Protein AF-A0A8T9MXP0-F1 (afdb_monomer_lite)

InterPro domains:
  IPR012162 Polyribonucleotide nucleotidyltransferase [PTHR11252] (1-81)
  IPR027408 PNPase/RNase PH domain superfamily [G3DSA:3.30.230.70] (1-86)
  IPR036345 Exoribonuclease, PH domain 2 superfamily [SSF55666] (1-85)

Foldseek 3Di:
D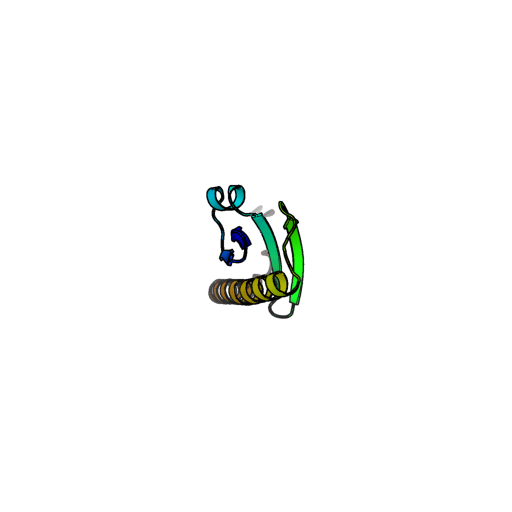FWDDDPPDIDADDPDDPVVNVRGQKDKDFDDDLVDTPDIDIDGNDPDCDPVNVVVNVVVVNVSNVVVVVVVCVVPVDDDDPDPDPPDDDDD

Radius of gyration: 19.42 Å; chains: 1; bounding box: 34×18×68 Å

Organism: NCBI:txid211502

Structure (mmCIF, N/CA/C/O backbone):
data_AF-A0A8T9MXP0-F1
#
_entry.id   AF-A0A8T9MXP0-F1
#
loop_
_atom_site.group_PDB
_atom_site.id
_atom_site.type_symbol
_atom_site.label_atom_id
_atom_site.label_alt_id
_atom_site.label_comp_id
_atom_site.label_asym_id
_atom_site.label_entity_id
_atom_site.label_seq_id
_atom_site.pdbx_PDB_ins_code
_atom_site.Cartn_x
_atom_site.Cartn_y
_atom_site.Cartn_z
_atom_site.occupancy
_atom_site.B_iso_or_equiv
_atom_site.auth_seq_id
_atom_site.auth_comp_id
_atom_site.auth_asym_id
_atom_site.auth_atom_id
_atom_site.pdbx_PDB_model_num
ATOM 1 N N . MET A 1 1 ? -4.254 -2.170 -0.875 1.00 84.31 1 MET A N 1
ATOM 2 C CA . MET A 1 1 ? -4.197 -2.646 0.520 1.00 84.31 1 MET A CA 1
ATOM 3 C C . MET A 1 1 ? -5.547 -2.348 1.125 1.00 84.31 1 MET A C 1
ATOM 5 O O . MET A 1 1 ? -6.073 -1.273 0.855 1.00 84.31 1 MET A O 1
ATOM 9 N N . GLY A 1 2 ? -6.105 -3.286 1.875 1.00 84.94 2 GLY A N 1
ATOM 10 C CA . GLY A 1 2 ? -7.399 -3.121 2.526 1.00 84.94 2 GLY A CA 1
ATOM 11 C C . GLY A 1 2 ? -7.261 -3.202 4.036 1.00 84.94 2 GLY A C 1
ATOM 12 O O . GLY A 1 2 ? -6.295 -3.770 4.552 1.00 84.94 2 GLY A O 1
ATOM 13 N N . LEU A 1 3 ? -8.229 -2.642 4.741 1.00 85.31 3 LEU A N 1
ATOM 14 C CA . LEU A 1 3 ? -8.380 -2.806 6.174 1.00 85.31 3 LEU A CA 1
ATOM 15 C C . LEU A 1 3 ? -9.820 -3.189 6.489 1.00 85.31 3 LEU A C 1
ATOM 17 O O . LEU A 1 3 ? -10.748 -2.573 5.970 1.00 85.31 3 LEU A O 1
ATOM 21 N N . ILE A 1 4 ? -9.978 -4.191 7.348 1.00 86.12 4 ILE A N 1
ATOM 22 C CA . ILE A 1 4 ? -11.263 -4.593 7.923 1.00 86.12 4 ILE A CA 1
ATOM 23 C C . ILE A 1 4 ? -11.196 -4.308 9.421 1.00 86.12 4 ILE A C 1
ATOM 25 O O . ILE A 1 4 ? -10.229 -4.711 10.075 1.00 86.12 4 ILE A O 1
ATOM 29 N N . LEU A 1 5 ? -12.193 -3.608 9.953 1.00 82.62 5 LEU A N 1
ATOM 30 C CA . LEU A 1 5 ? -12.334 -3.257 11.361 1.00 82.62 5 LEU A CA 1
ATOM 31 C C . LEU A 1 5 ? -13.675 -3.786 11.881 1.00 82.62 5 LEU A C 1
ATOM 33 O O . LEU A 1 5 ? -14.735 -3.239 11.596 1.00 82.62 5 LEU A O 1
ATOM 37 N N . GLU A 1 6 ? -13.624 -4.809 12.729 1.00 83.56 6 GLU A N 1
ATOM 38 C CA . GLU A 1 6 ? -14.805 -5.365 13.386 1.00 83.56 6 GLU A CA 1
ATOM 39 C C . GLU A 1 6 ? -14.727 -5.089 14.896 1.00 83.56 6 GLU A C 1
ATOM 41 O O . GLU A 1 6 ? -14.025 -5.761 15.664 1.00 83.56 6 GLU A O 1
ATOM 46 N N . GLY A 1 7 ? -15.412 -4.027 15.332 1.00 81.31 7 GLY A N 1
ATOM 47 C CA . GLY A 1 7 ? -15.373 -3.544 16.714 1.00 81.31 7 GLY A CA 1
ATOM 48 C C . GLY A 1 7 ? -13.974 -3.066 17.118 1.00 81.31 7 GLY A C 1
ATOM 49 O O . GLY A 1 7 ? -13.525 -2.013 16.678 1.00 81.31 7 GLY A O 1
ATOM 50 N N . ASN A 1 8 ? -13.284 -3.848 17.957 1.00 78.19 8 ASN A N 1
ATOM 51 C CA . ASN A 1 8 ? -11.922 -3.548 18.427 1.00 78.19 8 ASN A CA 1
ATOM 52 C C . ASN A 1 8 ? -10.828 -4.354 17.706 1.00 78.19 8 ASN A C 1
ATOM 54 O O . ASN A 1 8 ? -9.650 -4.219 18.041 1.00 78.19 8 ASN A O 1
ATOM 58 N N . LYS A 1 9 ? -11.190 -5.235 16.768 1.00 82.12 9 LYS A N 1
ATOM 59 C CA . LYS A 1 9 ? -10.227 -6.041 16.011 1.00 82.12 9 LYS A CA 1
ATOM 60 C C . LYS A 1 9 ? -10.075 -5.460 14.618 1.00 82.12 9 LYS A C 1
ATOM 62 O O . LYS A 1 9 ? -11.071 -5.167 13.970 1.00 82.12 9 LYS A O 1
ATOM 67 N N . PHE A 1 10 ? -8.836 -5.346 14.156 1.00 83.88 10 PHE A N 1
ATOM 68 C CA . PHE A 1 10 ? -8.541 -4.954 12.785 1.00 83.88 10 PHE A CA 1
ATOM 69 C C . PHE A 1 10 ? -7.649 -5.993 12.109 1.00 83.88 10 PHE A C 1
ATOM 71 O O . PHE A 1 10 ? -6.823 -6.638 12.761 1.00 83.88 10 PHE A O 1
ATOM 78 N N . ALA A 1 11 ? -7.808 -6.133 10.799 1.00 85.12 11 ALA A N 1
ATOM 79 C CA . ALA A 1 11 ? -6.944 -6.931 9.943 1.00 85.12 11 ALA A CA 1
ATOM 80 C C . ALA A 1 11 ? -6.529 -6.097 8.728 1.00 85.12 11 ALA A C 1
ATOM 82 O O . ALA A 1 11 ? -7.360 -5.427 8.115 1.00 85.12 11 ALA A O 1
ATOM 83 N N . VAL A 1 12 ? -5.239 -6.136 8.387 1.00 85.50 12 VAL A N 1
ATOM 84 C CA . VAL A 1 12 ? -4.681 -5.448 7.216 1.00 85.50 12 VAL A CA 1
ATOM 85 C C . VAL A 1 12 ? -4.441 -6.472 6.113 1.00 85.50 12 VAL A C 1
ATOM 87 O O . VAL A 1 12 ? -3.672 -7.420 6.285 1.00 85.50 12 VAL A O 1
ATOM 90 N N . LEU A 1 13 ? -5.085 -6.258 4.970 1.00 85.38 13 LEU A N 1
ATOM 91 C CA . LEU A 1 13 ? -5.007 -7.113 3.794 1.00 85.38 13 LEU A CA 1
ATOM 92 C C . LEU A 1 13 ? -4.037 -6.527 2.759 1.00 85.38 13 LEU A C 1
ATOM 94 O O . LEU A 1 13 ? -4.165 -5.383 2.301 1.00 85.38 13 LEU A O 1
ATOM 98 N N . THR A 1 14 ? -3.056 -7.337 2.378 1.00 82.81 14 THR A N 1
ATOM 99 C CA . THR A 1 14 ? -2.112 -7.088 1.280 1.00 82.81 14 THR A CA 1
ATOM 100 C C . THR A 1 14 ? -2.659 -7.639 -0.030 1.00 82.81 14 THR A C 1
ATOM 102 O O . THR A 1 14 ? -3.136 -8.762 -0.039 1.00 82.81 14 THR A O 1
ATOM 105 N N . ASP A 1 15 ? -2.522 -6.873 -1.118 1.00 79.44 15 ASP A N 1
ATOM 106 C CA . ASP A 1 15 ? -2.908 -7.285 -2.483 1.00 79.44 15 ASP A CA 1
ATOM 107 C C . ASP A 1 15 ? -4.363 -7.776 -2.614 1.00 79.44 15 ASP A C 1
ATOM 109 O O . ASP A 1 15 ? -4.635 -8.902 -3.014 1.00 79.44 15 ASP A O 1
ATOM 113 N N . ILE A 1 16 ? -5.300 -6.909 -2.221 1.00 78.38 16 ILE A N 1
ATOM 114 C CA . ILE A 1 16 ? -6.733 -7.219 -2.203 1.00 78.38 16 ILE A CA 1
ATOM 115 C C . ILE A 1 16 ? -7.296 -7.490 -3.602 1.00 78.38 16 ILE A C 1
ATOM 117 O O . ILE A 1 16 ? -7.012 -6.762 -4.560 1.00 78.38 16 ILE A O 1
ATOM 121 N N . LEU A 1 17 ? -8.151 -8.505 -3.695 1.00 76.06 17 LEU A N 1
ATOM 122 C CA . LEU A 1 17 ? -8.965 -8.783 -4.875 1.00 76.06 17 LEU A CA 1
ATOM 123 C C . LEU A 1 17 ? -10.151 -7.809 -4.956 1.00 76.06 17 LEU A C 1
ATOM 125 O O . LEU A 1 17 ? -10.566 -7.221 -3.960 1.00 76.06 17 LEU A O 1
ATOM 129 N N . GLY A 1 18 ? -10.729 -7.648 -6.151 1.00 76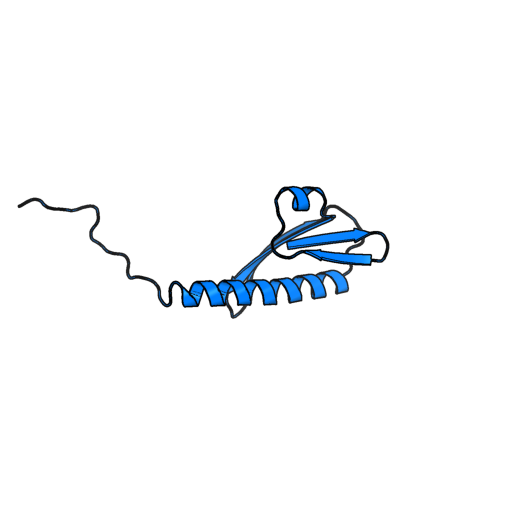.50 18 GLY A N 1
ATOM 130 C CA . GLY A 1 18 ? -11.847 -6.717 -6.366 1.00 76.50 18 GLY A CA 1
ATOM 131 C C . GLY A 1 18 ? -13.055 -6.986 -5.459 1.00 76.50 18 GLY A C 1
ATOM 132 O O . GLY A 1 1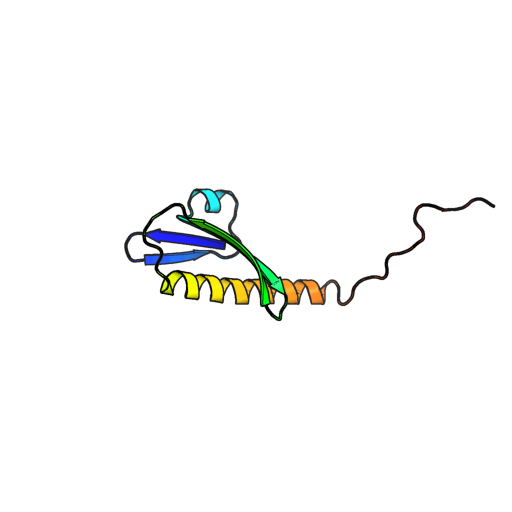8 ? -13.671 -6.049 -4.961 1.00 76.50 18 GLY A O 1
ATOM 133 N N . ASP A 1 19 ? -13.337 -8.257 -5.171 1.00 74.62 19 ASP A N 1
ATOM 134 C CA . ASP A 1 19 ? -14.430 -8.649 -4.274 1.00 74.62 19 ASP A CA 1
ATOM 135 C C . ASP A 1 19 ? -14.145 -8.279 -2.804 1.00 74.62 19 ASP A C 1
ATOM 137 O O . ASP A 1 19 ? -15.068 -8.013 -2.036 1.00 74.62 19 ASP A O 1
ATOM 141 N N . GLU A 1 20 ? -12.868 -8.204 -2.412 1.00 72.75 20 GLU A N 1
ATOM 142 C CA . GLU A 1 20 ? -12.435 -7.833 -1.059 1.00 72.75 20 GLU A CA 1
ATOM 143 C C . GLU A 1 20 ? -12.453 -6.309 -0.845 1.00 72.75 20 GLU A C 1
ATOM 145 O O . GLU A 1 20 ? -12.690 -5.846 0.269 1.00 72.75 20 GLU A O 1
ATOM 150 N N . ASP A 1 21 ? -12.276 -5.515 -1.906 1.00 74.44 21 ASP A N 1
ATOM 151 C CA . ASP A 1 21 ? -12.329 -4.044 -1.858 1.00 74.44 21 ASP A CA 1
ATOM 152 C C . ASP A 1 21 ? -13.729 -3.521 -1.493 1.00 74.44 21 ASP A C 1
ATOM 154 O O . ASP A 1 21 ? -13.877 -2.535 -0.767 1.00 74.44 21 ASP A O 1
ATOM 158 N N . HIS A 1 22 ? -14.778 -4.219 -1.938 1.00 72.69 22 HIS A N 1
ATOM 159 C CA . HIS A 1 22 ? -16.162 -3.890 -1.591 1.00 72.69 22 HIS A CA 1
ATOM 160 C C . HIS A 1 22 ? -16.498 -4.157 -0.120 1.00 72.69 22 HIS A C 1
ATOM 162 O O . HIS A 1 22 ? -17.378 -3.492 0.425 1.00 72.69 22 HIS A O 1
ATOM 168 N N . LEU A 1 23 ? -15.806 -5.111 0.506 1.00 72.62 23 LEU A N 1
ATOM 169 C CA . LEU A 1 23 ? -16.023 -5.511 1.897 1.00 72.62 23 LEU A CA 1
ATOM 170 C C . LEU A 1 23 ? -15.084 -4.793 2.877 1.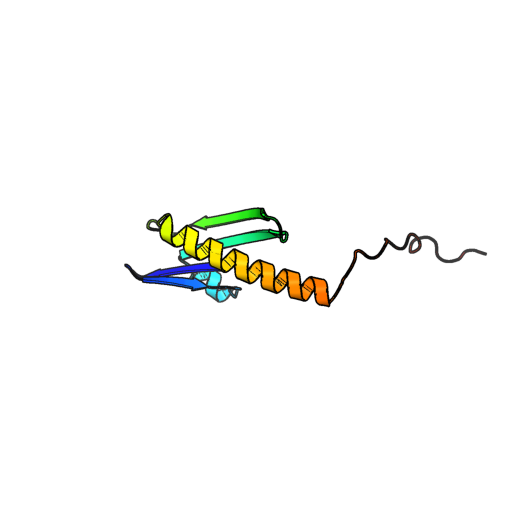00 72.62 23 LEU A C 1
ATOM 172 O O . LEU A 1 23 ? -15.328 -4.823 4.078 1.00 72.62 23 LEU A O 1
ATOM 176 N N . GLY A 1 24 ? -14.015 -4.167 2.379 1.00 76.62 24 GLY A N 1
ATOM 177 C CA . GLY A 1 24 ? -13.056 -3.425 3.190 1.00 76.62 24 GLY A CA 1
ATOM 178 C C . GLY A 1 24 ? -13.597 -2.079 3.676 1.00 76.62 24 GLY A C 1
ATOM 179 O O . GLY A 1 24 ? -14.170 -1.306 2.905 1.00 76.62 24 GLY A O 1
ATOM 180 N N . ASP A 1 25 ? -13.332 -1.777 4.945 1.00 83.38 25 ASP A N 1
ATOM 181 C CA . ASP A 1 25 ? -13.706 -0.537 5.634 1.00 83.38 25 ASP A CA 1
ATOM 182 C C . ASP A 1 25 ? -12.822 0.660 5.256 1.00 83.38 25 ASP A C 1
ATOM 184 O O . ASP A 1 25 ? -13.214 1.827 5.369 1.00 83.38 25 ASP A O 1
ATOM 188 N N . MET A 1 26 ? -11.603 0.374 4.808 1.00 83.62 26 MET A N 1
ATOM 189 C CA . MET A 1 26 ? -10.693 1.350 4.224 1.00 83.62 26 MET A CA 1
ATOM 190 C C . MET A 1 26 ? -9.868 0.681 3.138 1.00 83.62 26 MET A C 1
ATOM 192 O O . MET A 1 26 ? -9.264 -0.371 3.365 1.00 83.62 26 MET A O 1
ATOM 196 N N . ASP A 1 27 ? -9.782 1.340 1.990 1.00 86.75 27 ASP A N 1
ATOM 197 C CA . ASP A 1 27 ? -8.833 0.999 0.947 1.00 86.75 27 ASP A CA 1
ATOM 198 C C . ASP A 1 27 ? -7.745 2.064 0.861 1.00 86.75 27 ASP A C 1
ATOM 200 O O . ASP A 1 27 ? -7.967 3.274 0.930 1.00 86.75 27 ASP A O 1
ATOM 204 N N . PHE A 1 28 ? -6.505 1.603 0.753 1.00 86.88 28 PHE A N 1
ATOM 205 C CA . PHE A 1 28 ? -5.383 2.493 0.534 1.00 86.88 28 PHE A CA 1
ATOM 206 C C . PHE A 1 28 ? -4.393 1.898 -0.455 1.00 86.88 28 PHE A C 1
ATOM 208 O O . PHE A 1 28 ? -4.135 0.687 -0.529 1.00 86.88 28 PHE A O 1
ATOM 215 N N . LYS A 1 29 ? -3.836 2.790 -1.264 1.00 90.31 29 LYS A N 1
ATOM 216 C CA . LYS A 1 29 ? -2.898 2.480 -2.334 1.00 90.31 29 LYS A CA 1
ATOM 217 C C . LYS A 1 29 ? -1.636 3.289 -2.080 1.00 90.31 29 LYS A C 1
ATOM 219 O O . LYS A 1 29 ? -1.681 4.511 -1.960 1.00 90.31 29 LYS A O 1
ATOM 224 N N . VAL A 1 30 ? -0.510 2.591 -1.972 1.00 91.19 30 VAL A N 1
ATOM 225 C CA . VAL A 1 30 ? 0.805 3.190 -1.728 1.00 91.19 30 VAL A CA 1
ATOM 226 C C . VAL A 1 30 ? 1.702 2.862 -2.909 1.00 91.19 30 VAL A C 1
ATOM 228 O O . VAL A 1 30 ? 1.892 1.693 -3.236 1.00 91.19 30 VAL A O 1
ATOM 231 N N . ALA A 1 31 ? 2.286 3.884 -3.524 1.00 93.19 31 ALA A N 1
ATOM 232 C CA . ALA A 1 31 ? 3.301 3.731 -4.556 1.00 93.19 31 ALA A CA 1
ATOM 233 C C . ALA A 1 31 ? 4.582 4.460 -4.147 1.00 93.19 31 ALA A C 1
ATOM 235 O O . ALA A 1 31 ? 4.557 5.473 -3.446 1.00 93.19 31 ALA A O 1
ATOM 236 N N . GLY A 1 32 ? 5.729 3.941 -4.573 1.00 93.56 32 GLY A N 1
ATOM 237 C CA . GLY A 1 32 ? 6.999 4.628 -4.384 1.00 93.56 32 GLY A CA 1
ATOM 238 C C . GLY A 1 32 ? 8.214 3.787 -4.710 1.00 93.56 32 GLY A C 1
ATOM 239 O O . GLY A 1 32 ? 8.104 2.689 -5.250 1.00 93.56 32 GLY A O 1
ATOM 240 N N . THR A 1 33 ? 9.370 4.342 -4.376 1.00 91.19 33 THR A N 1
ATOM 241 C CA . THR A 1 33 ? 10.686 3.750 -4.605 1.00 91.19 33 THR A CA 1
ATOM 242 C C . THR A 1 33 ? 11.175 3.026 -3.349 1.00 91.19 33 THR A C 1
ATOM 244 O O . THR A 1 33 ? 10.495 2.985 -2.320 1.00 91.19 33 THR A O 1
ATOM 247 N N . THR A 1 34 ? 12.381 2.464 -3.413 1.00 88.94 34 THR A N 1
ATOM 248 C CA . THR A 1 34 ? 13.078 1.923 -2.238 1.00 88.94 34 THR A CA 1
ATOM 249 C C . THR A 1 34 ? 13.353 2.987 -1.175 1.00 88.94 34 THR A C 1
ATOM 251 O O . THR A 1 34 ? 13.421 2.660 0.004 1.00 88.94 34 THR A O 1
ATOM 254 N N . GLU A 1 35 ? 13.472 4.253 -1.577 1.00 89.81 35 GLU A N 1
ATOM 255 C CA . GLU A 1 35 ? 13.822 5.370 -0.694 1.00 89.81 35 GLU A CA 1
ATOM 256 C C . GLU A 1 35 ? 12.603 5.991 -0.005 1.00 89.81 35 GLU A C 1
ATOM 258 O O . GLU A 1 35 ? 12.713 6.505 1.104 1.00 89.81 35 GLU A O 1
ATOM 263 N N . GLY A 1 36 ? 11.423 5.946 -0.630 1.00 90.25 36 GLY A N 1
ATOM 264 C CA . GLY A 1 36 ? 10.276 6.678 -0.101 1.00 90.25 36 GLY A CA 1
ATOM 265 C C . GLY A 1 36 ? 8.979 6.463 -0.863 1.00 90.25 36 GLY A C 1
ATOM 266 O O . GLY A 1 36 ? 8.929 5.784 -1.887 1.00 90.25 36 GLY A O 1
ATOM 267 N N . VAL A 1 37 ? 7.885 6.983 -0.313 1.00 92.75 37 VAL A N 1
ATOM 268 C CA . VAL A 1 37 ? 6.550 6.971 -0.933 1.00 92.75 37 VAL A CA 1
ATOM 269 C C . VAL A 1 37 ? 6.454 8.138 -1.911 1.00 92.75 37 VAL A C 1
ATOM 271 O O . VAL A 1 37 ? 6.755 9.269 -1.546 1.00 92.75 37 VAL A O 1
ATOM 274 N N . THR A 1 38 ? 6.043 7.868 -3.148 1.00 93.38 38 THR A N 1
ATOM 275 C CA . THR A 1 38 ? 5.839 8.896 -4.182 1.00 93.38 38 THR A CA 1
ATOM 276 C C . THR A 1 38 ? 4.369 9.250 -4.351 1.00 93.38 38 THR A C 1
ATOM 278 O O . THR A 1 38 ? 4.055 10.374 -4.726 1.00 93.38 38 THR A O 1
ATOM 281 N N . ALA A 1 39 ? 3.465 8.303 -4.089 1.00 92.19 39 ALA A N 1
ATOM 282 C CA . ALA A 1 39 ? 2.031 8.542 -4.113 1.00 92.19 39 ALA A CA 1
ATOM 283 C C . ALA A 1 39 ? 1.332 7.722 -3.029 1.00 92.19 39 ALA A C 1
ATOM 285 O O . ALA A 1 39 ? 1.679 6.567 -2.773 1.00 92.19 39 ALA A O 1
ATOM 286 N N . LEU A 1 40 ? 0.330 8.338 -2.415 1.00 90.31 40 LEU A N 1
ATOM 287 C CA . LEU A 1 40 ? -0.534 7.730 -1.419 1.00 90.31 40 LEU A CA 1
ATOM 288 C C . LEU A 1 40 ? -1.970 8.130 -1.746 1.00 90.31 40 LEU A C 1
ATOM 290 O O . LEU A 1 40 ? -2.270 9.316 -1.862 1.00 90.31 40 LEU A O 1
ATOM 294 N N . GLN A 1 41 ? -2.842 7.141 -1.881 1.00 90.00 41 GLN A N 1
ATOM 295 C CA . GLN A 1 41 ? -4.283 7.329 -1.976 1.00 90.00 41 GLN A CA 1
ATOM 296 C C . GLN A 1 41 ? -4.929 6.569 -0.822 1.00 90.00 41 GLN A C 1
ATOM 298 O O . GLN A 1 41 ? -4.560 5.426 -0.559 1.00 90.00 41 GLN A O 1
ATOM 303 N N . MET A 1 42 ? -5.872 7.208 -0.138 1.00 88.19 42 MET A N 1
ATOM 304 C CA . MET A 1 42 ? -6.655 6.597 0.931 1.00 88.19 42 MET A CA 1
ATOM 305 C C . MET A 1 42 ? -8.121 6.937 0.707 1.00 88.19 42 MET A C 1
ATOM 307 O O . MET A 1 42 ? -8.443 8.108 0.497 1.00 88.19 42 MET A O 1
ATOM 311 N N . ASP A 1 43 ? -8.974 5.929 0.781 1.00 86.44 43 ASP A N 1
ATOM 312 C CA . ASP A 1 43 ? -10.420 6.066 0.804 1.00 86.44 43 ASP A CA 1
ATOM 313 C C . ASP A 1 43 ? -10.939 5.358 2.066 1.00 86.44 43 ASP A C 1
ATOM 315 O O . ASP A 1 43 ? -10.653 4.189 2.336 1.00 86.44 43 ASP A O 1
ATOM 319 N N . ILE A 1 44 ? -11.581 6.140 2.931 1.00 83.56 44 ILE A N 1
ATOM 320 C CA . ILE A 1 44 ? -11.992 5.733 4.276 1.00 83.56 44 ILE A CA 1
ATOM 321 C C . ILE A 1 44 ? -13.513 5.701 4.284 1.00 83.56 44 ILE A C 1
ATOM 323 O O . ILE A 1 44 ? -14.153 6.746 4.153 1.00 83.56 44 ILE A O 1
ATOM 327 N N . LYS A 1 45 ? -14.089 4.515 4.489 1.00 81.12 45 LYS A N 1
ATOM 328 C CA . LYS A 1 45 ? -15.542 4.311 4.433 1.00 81.12 45 LYS A CA 1
ATOM 329 C C . LYS A 1 45 ? -16.204 4.387 5.813 1.00 81.12 45 LYS A C 1
ATOM 331 O O . LYS A 1 45 ? -17.405 4.633 5.890 1.00 81.12 45 LYS A O 1
ATOM 336 N N . ILE A 1 46 ? -15.435 4.243 6.901 1.00 79.00 46 ILE A N 1
ATOM 337 C CA . ILE A 1 46 ? -15.937 4.257 8.289 1.00 79.00 46 ILE A CA 1
ATOM 338 C C . ILE A 1 46 ? -15.185 5.234 9.205 1.00 79.00 46 ILE A C 1
ATOM 340 O O . ILE A 1 46 ? -14.031 5.592 8.976 1.00 79.00 46 ILE A O 1
ATOM 344 N N . GLN A 1 47 ? -15.821 5.622 10.310 1.00 75.19 47 GLN A N 1
ATOM 345 C CA . GLN A 1 47 ? -15.166 6.339 11.409 1.00 75.19 47 GLN A CA 1
ATOM 346 C C . GLN A 1 47 ? -14.617 5.331 12.430 1.00 75.19 47 GLN A C 1
ATOM 348 O O . GLN A 1 47 ? -15.302 4.372 12.765 1.00 75.19 47 GLN A O 1
ATOM 353 N N . GLY A 1 48 ? -13.400 5.547 12.942 1.00 77.19 48 GLY A N 1
ATOM 354 C CA . GLY A 1 48 ? -12.785 4.659 13.947 1.00 77.19 48 GLY A CA 1
ATOM 355 C C . GLY A 1 48 ? -11.355 4.211 13.643 1.00 77.19 48 GLY A C 1
ATOM 356 O O . GLY A 1 48 ? -10.746 3.520 14.455 1.00 77.19 48 GLY A O 1
ATOM 357 N N . ILE A 1 49 ? -10.783 4.627 12.511 1.00 80.00 49 ILE A N 1
ATOM 358 C CA . ILE A 1 49 ? -9.389 4.320 12.176 1.00 80.00 49 ILE A CA 1
ATOM 359 C C . ILE A 1 49 ? -8.461 5.221 12.991 1.00 80.00 49 ILE A C 1
ATOM 361 O O . ILE A 1 49 ? -8.389 6.432 12.770 1.00 80.00 49 ILE A O 1
ATOM 365 N N . THR A 1 50 ? -7.756 4.629 13.957 1.00 85.50 50 THR A N 1
ATOM 366 C CA . THR A 1 50 ? -6.786 5.354 14.781 1.00 85.50 50 THR A CA 1
ATOM 367 C C . THR A 1 50 ? -5.455 5.521 14.055 1.00 85.50 50 THR A C 1
ATOM 369 O O . THR A 1 50 ? -5.124 4.819 13.094 1.00 85.50 50 THR A O 1
ATOM 372 N N . LYS A 1 51 ? -4.641 6.460 14.545 1.00 85.88 51 LYS A N 1
ATOM 373 C CA . LYS A 1 51 ? -3.302 6.696 14.003 1.00 85.88 51 LYS A CA 1
ATOM 374 C C . LYS A 1 51 ? -2.387 5.478 14.167 1.00 85.88 51 LYS A C 1
ATOM 376 O O . LYS A 1 51 ? -1.557 5.252 13.289 1.00 85.88 51 LYS A O 1
ATOM 381 N N . GLU A 1 52 ? -2.539 4.692 15.238 1.00 87.19 52 GLU A N 1
ATOM 382 C CA . GLU A 1 52 ? -1.738 3.473 15.421 1.00 87.19 52 GLU A CA 1
ATOM 383 C C . GLU A 1 52 ? -2.047 2.436 14.339 1.00 87.19 52 GLU A C 1
ATOM 385 O O . GLU A 1 52 ? -1.130 1.860 13.755 1.00 87.19 52 GLU A O 1
ATOM 390 N N . ILE A 1 53 ? -3.330 2.251 14.015 1.00 85.44 53 ILE A N 1
ATOM 391 C CA . ILE A 1 53 ? -3.763 1.314 12.974 1.00 85.44 53 ILE A CA 1
ATOM 392 C C . ILE A 1 53 ? -3.168 1.713 11.618 1.00 85.44 53 ILE A C 1
ATOM 394 O O . ILE A 1 53 ? -2.610 0.871 10.913 1.00 85.44 53 ILE A O 1
ATOM 398 N N . MET A 1 54 ? -3.202 3.006 11.276 1.00 86.12 54 MET A N 1
ATOM 399 C CA . MET A 1 54 ? -2.586 3.490 10.036 1.00 86.12 54 MET A CA 1
ATOM 400 C C . MET A 1 54 ? -1.072 3.262 10.000 1.00 86.12 54 MET A C 1
ATOM 402 O O . MET A 1 54 ? -0.536 2.934 8.945 1.00 86.12 54 MET A O 1
ATOM 406 N N . GLN A 1 55 ? -0.367 3.431 11.123 1.00 89.38 55 GLN A N 1
ATOM 407 C CA . GLN A 1 55 ? 1.078 3.183 11.173 1.00 89.38 55 GLN A CA 1
ATOM 408 C C . GLN A 1 55 ? 1.407 1.720 10.877 1.00 89.38 55 GLN A C 1
ATOM 410 O O . GLN A 1 55 ? 2.318 1.451 10.095 1.00 89.38 55 GLN A O 1
ATOM 415 N N . ILE A 1 56 ? 0.636 0.790 11.443 1.00 89.12 56 ILE A N 1
ATOM 416 C CA . ILE A 1 56 ? 0.790 -0.647 11.187 1.00 89.12 56 ILE A CA 1
ATOM 417 C C . ILE A 1 56 ? 0.498 -0.955 9.714 1.00 89.12 56 ILE A C 1
ATOM 419 O O . ILE A 1 56 ? 1.294 -1.614 9.044 1.00 89.12 56 ILE A O 1
ATOM 423 N N . ALA A 1 57 ? -0.599 -0.414 9.180 1.00 88.69 57 ALA A N 1
ATOM 424 C CA . ALA A 1 57 ? -0.997 -0.626 7.794 1.00 88.69 57 ALA A CA 1
ATOM 425 C C . ALA A 1 57 ? 0.046 -0.089 6.790 1.00 88.69 57 ALA A C 1
ATOM 427 O O . ALA A 1 57 ? 0.369 -0.755 5.803 1.00 88.69 57 ALA A O 1
ATOM 428 N N . LEU A 1 58 ? 0.623 1.087 7.057 1.00 89.75 58 LEU A N 1
ATOM 429 C CA . LEU A 1 58 ? 1.677 1.681 6.230 1.00 89.75 58 LEU A CA 1
ATOM 430 C C . LEU A 1 58 ? 3.005 0.920 6.325 1.00 89.75 58 LEU A C 1
ATOM 432 O O . LEU A 1 58 ? 3.687 0.788 5.308 1.00 89.75 58 LEU A O 1
ATOM 436 N N . ALA A 1 59 ? 3.362 0.396 7.502 1.00 91.19 59 ALA A N 1
ATOM 437 C CA . ALA A 1 59 ? 4.547 -0.445 7.667 1.00 91.19 59 ALA A CA 1
ATOM 438 C C . ALA A 1 59 ? 4.426 -1.736 6.838 1.00 91.19 59 ALA A C 1
ATOM 440 O O . ALA A 1 59 ? 5.318 -2.056 6.053 1.00 91.19 59 ALA A O 1
ATOM 441 N N . GLN A 1 60 ? 3.275 -2.412 6.904 1.00 90.25 60 GLN A N 1
ATOM 442 C CA . GLN A 1 60 ? 3.014 -3.599 6.086 1.00 90.25 60 GLN A CA 1
ATOM 443 C C . GLN A 1 60 ? 3.010 -3.273 4.583 1.00 90.25 60 GLN A C 1
ATOM 445 O O . GLN A 1 60 ? 3.546 -4.028 3.770 1.00 90.25 60 GLN A O 1
ATOM 450 N N . ALA A 1 61 ? 2.459 -2.120 4.189 1.00 90.88 61 ALA A N 1
ATOM 451 C CA . ALA A 1 61 ? 2.506 -1.675 2.799 1.00 90.88 61 ALA A CA 1
ATOM 452 C C . ALA A 1 61 ? 3.936 -1.376 2.318 1.00 90.88 61 ALA A C 1
ATOM 454 O O . ALA A 1 61 ? 4.258 -1.633 1.156 1.00 90.88 61 ALA A O 1
ATOM 455 N N . GLN A 1 62 ? 4.809 -0.865 3.191 1.00 91.44 62 GLN A N 1
ATOM 456 C CA . GLN A 1 62 ? 6.223 -0.661 2.877 1.00 91.44 62 GLN A CA 1
ATOM 457 C C . GLN A 1 62 ? 6.922 -1.994 2.586 1.00 91.44 62 GLN A C 1
ATOM 459 O O . GLN A 1 62 ? 7.620 -2.094 1.574 1.00 91.44 62 GLN A O 1
ATOM 464 N N . GLU A 1 63 ? 6.716 -3.009 3.427 1.00 91.56 63 GLU A N 1
ATOM 465 C CA . GLU A 1 63 ? 7.290 -4.347 3.234 1.00 91.56 63 GLU A CA 1
ATOM 466 C C . GLU A 1 63 ? 6.810 -4.985 1.926 1.00 91.56 63 GLU A C 1
ATOM 468 O O . GLU A 1 63 ? 7.629 -5.425 1.113 1.00 91.56 63 GLU A O 1
ATOM 473 N N . ALA A 1 64 ? 5.498 -4.953 1.670 1.00 90.94 64 ALA A N 1
ATOM 474 C CA . ALA A 1 64 ? 4.909 -5.472 0.437 1.00 90.94 64 ALA A CA 1
ATOM 475 C C . ALA A 1 64 ? 5.471 -4.764 -0.806 1.00 90.94 64 ALA A C 1
ATOM 477 O O . ALA A 1 64 ? 5.849 -5.402 -1.792 1.00 90.94 64 ALA A O 1
ATOM 478 N N . ARG A 1 65 ? 5.610 -3.436 -0.748 1.00 92.56 65 ARG A N 1
ATOM 479 C CA . ARG A 1 65 ? 6.192 -2.648 -1.838 1.00 92.56 65 ARG A CA 1
ATOM 480 C C . ARG A 1 65 ? 7.647 -3.024 -2.106 1.00 92.56 65 ARG A C 1
ATOM 482 O O . ARG A 1 65 ? 8.024 -3.186 -3.264 1.00 92.56 65 ARG A O 1
ATOM 489 N N . LEU A 1 66 ? 8.471 -3.155 -1.065 1.00 92.44 66 LEU A N 1
ATOM 490 C CA . LEU A 1 66 ? 9.874 -3.552 -1.219 1.00 92.44 66 LEU A CA 1
ATOM 491 C C . LEU A 1 66 ? 9.996 -4.968 -1.792 1.00 92.44 66 LEU A C 1
ATOM 493 O O . LEU A 1 66 ? 10.865 -5.213 -2.630 1.00 92.44 66 LEU A O 1
ATOM 497 N N . HIS A 1 67 ? 9.101 -5.875 -1.396 1.00 92.19 67 HIS A N 1
ATOM 498 C CA . HIS A 1 67 ? 9.025 -7.214 -1.969 1.00 92.19 67 HIS A CA 1
ATOM 499 C C . HIS A 1 67 ? 8.764 -7.167 -3.482 1.00 92.19 67 HIS A C 1
ATOM 501 O O . HIS A 1 67 ? 9.519 -7.762 -4.253 1.00 92.19 67 HIS A O 1
ATOM 507 N N . ILE A 1 68 ? 7.755 -6.406 -3.918 1.00 90.62 68 ILE A N 1
ATOM 508 C CA . ILE A 1 68 ? 7.415 -6.255 -5.341 1.00 90.62 68 ILE A CA 1
ATOM 509 C C . ILE A 1 68 ? 8.567 -5.602 -6.114 1.00 90.62 68 ILE A C 1
ATOM 511 O O . ILE A 1 68 ? 8.975 -6.119 -7.153 1.00 90.62 68 ILE A O 1
ATOM 515 N N . LEU A 1 69 ? 9.152 -4.516 -5.594 1.00 90.38 69 LEU A N 1
ATOM 516 C CA . LEU A 1 69 ? 10.286 -3.842 -6.236 1.00 90.38 69 LEU A CA 1
ATOM 517 C C . LEU A 1 69 ? 11.484 -4.780 -6.421 1.00 90.38 69 LEU A C 1
ATOM 519 O O . LEU A 1 69 ? 12.123 -4.751 -7.471 1.00 90.38 69 LEU A O 1
ATOM 523 N N . LYS A 1 70 ? 11.762 -5.647 -5.442 1.00 91.06 70 LYS A N 1
ATOM 524 C CA . LYS A 1 70 ? 12.824 -6.653 -5.551 1.00 91.06 70 LYS A CA 1
ATOM 525 C C . LYS A 1 70 ? 12.543 -7.649 -6.679 1.00 91.06 70 LYS A C 1
ATOM 527 O O . LYS A 1 70 ? 13.443 -7.953 -7.457 1.00 91.06 70 LYS A O 1
ATOM 532 N N . GLN A 1 71 ? 11.303 -8.127 -6.807 1.00 91.25 71 GLN A N 1
ATOM 533 C CA . GLN A 1 71 ? 10.925 -9.018 -7.911 1.00 91.25 71 GLN A CA 1
ATOM 534 C C . GLN A 1 71 ? 11.014 -8.317 -9.273 1.00 91.25 71 GLN A C 1
ATOM 536 O O . GLN A 1 71 ? 11.498 -8.903 -10.241 1.00 91.25 71 GLN A O 1
ATOM 541 N N . MET A 1 72 ? 10.623 -7.043 -9.348 1.00 88.69 72 MET A N 1
ATOM 542 C CA . MET A 1 72 ? 10.754 -6.238 -10.566 1.00 88.69 72 MET A CA 1
ATOM 543 C C . MET A 1 72 ? 12.220 -6.052 -10.977 1.00 88.69 72 MET A C 1
ATOM 545 O O . MET A 1 72 ? 12.543 -6.227 -12.150 1.00 88.69 72 MET A O 1
ATOM 549 N N . GLN A 1 73 ? 13.108 -5.756 -10.022 1.00 87.75 73 GLN A N 1
ATOM 550 C CA . GLN A 1 73 ? 14.550 -5.630 -10.270 1.00 87.75 73 GLN A CA 1
ATOM 551 C C . GLN A 1 73 ? 15.169 -6.944 -10.758 1.00 87.75 73 GLN A C 1
ATOM 553 O O . GLN A 1 73 ? 16.004 -6.926 -11.660 1.00 87.75 73 GLN A O 1
ATOM 558 N N . ASN A 1 74 ? 14.726 -8.086 -10.220 1.00 87.81 74 ASN A N 1
ATOM 559 C CA . ASN A 1 74 ? 15.171 -9.400 -10.692 1.00 87.81 74 ASN A CA 1
ATOM 560 C C . ASN A 1 74 ? 14.771 -9.659 -12.155 1.00 87.81 74 ASN A C 1
ATOM 562 O O . ASN A 1 74 ? 15.507 -10.319 -12.885 1.00 87.81 74 ASN A O 1
ATOM 566 N N . ALA A 1 75 ? 13.612 -9.155 -12.589 1.00 87.69 75 ALA A N 1
ATOM 567 C CA . ALA A 1 75 ? 13.126 -9.336 -13.955 1.00 87.69 75 ALA A CA 1
ATOM 568 C C . ALA A 1 75 ? 13.766 -8.354 -14.954 1.00 87.69 75 ALA A C 1
ATOM 570 O O . ALA A 1 75 ? 14.069 -8.725 -16.091 1.00 87.69 75 ALA A O 1
ATOM 571 N N . VAL A 1 76 ? 13.957 -7.094 -14.553 1.00 80.50 76 VAL A N 1
ATOM 572 C CA . VAL A 1 76 ? 14.527 -6.029 -15.388 1.00 80.50 76 VAL A CA 1
ATOM 573 C C . VAL A 1 76 ? 15.482 -5.198 -14.537 1.00 80.50 76 VAL A C 1
ATOM 575 O O . VAL A 1 76 ? 15.067 -4.288 -13.825 1.00 80.50 76 VAL A O 1
ATOM 578 N N . ALA A 1 77 ? 16.775 -5.514 -14.635 1.00 69.94 77 ALA A N 1
ATOM 579 C CA . ALA A 1 77 ? 17.809 -4.879 -13.820 1.00 69.94 77 ALA A CA 1
ATOM 580 C C . ALA A 1 77 ? 18.001 -3.388 -14.140 1.00 69.94 77 ALA A C 1
ATOM 582 O O . ALA A 1 77 ? 18.265 -2.591 -13.246 1.00 69.94 77 ALA A O 1
ATOM 583 N N . GLU A 1 78 ? 17.852 -2.999 -15.410 1.00 74.44 78 GLU A N 1
ATOM 584 C CA . GLU A 1 78 ? 18.092 -1.628 -15.850 1.00 74.44 78 GLU A CA 1
ATOM 585 C C . GLU A 1 78 ? 17.116 -1.182 -16.934 1.00 74.44 78 GLU A C 1
ATOM 587 O O . GLU A 1 78 ? 16.584 -1.974 -17.723 1.00 74.44 78 GLU A O 1
ATOM 592 N N . TYR A 1 79 ? 16.922 0.134 -16.993 1.00 77.06 79 TYR A N 1
ATOM 593 C CA . TYR A 1 79 ? 16.195 0.784 -18.068 1.00 77.06 79 TYR A CA 1
ATOM 594 C C . TYR A 1 79 ? 16.811 0.416 -19.422 1.00 77.06 79 TYR A C 1
ATOM 596 O O . TYR A 1 79 ? 17.952 0.765 -19.736 1.00 77.06 79 TYR A O 1
ATOM 604 N N . ARG A 1 80 ? 16.034 -0.262 -20.270 1.00 77.69 80 ARG A N 1
ATOM 605 C CA . ARG A 1 80 ? 16.434 -0.489 -21.658 1.00 77.69 80 ARG A CA 1
ATOM 606 C C . ARG A 1 80 ? 16.422 0.851 -22.378 1.00 77.69 80 ARG A C 1
ATOM 608 O O . ARG A 1 80 ? 15.368 1.476 -22.494 1.00 77.69 80 ARG A O 1
ATOM 615 N N . LYS A 1 81 ? 17.584 1.269 -22.893 1.00 77.12 81 LYS A N 1
ATOM 616 C CA . LYS A 1 81 ? 17.680 2.447 -23.763 1.00 77.12 81 LYS A CA 1
ATOM 617 C C . LYS A 1 81 ? 16.597 2.356 -24.844 1.00 77.12 81 LYS A C 1
ATOM 619 O O . LYS A 1 81 ? 16.474 1.305 -25.480 1.00 77.12 81 LYS A O 1
ATOM 624 N N . PRO A 1 82 ? 15.81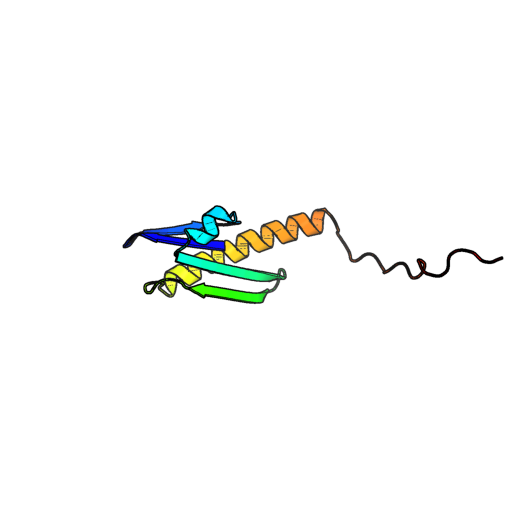8 3.427 -25.062 1.00 69.69 82 PRO A N 1
ATOM 625 C CA . PRO A 1 82 ? 14.731 3.390 -26.012 1.00 69.69 82 PRO A CA 1
ATOM 626 C C . PRO A 1 82 ? 15.346 3.174 -27.390 1.00 69.69 82 PRO A C 1
ATOM 628 O O . PRO A 1 82 ? 16.220 3.926 -27.830 1.00 69.69 82 PRO A O 1
ATOM 631 N N . CYS A 1 83 ? 14.925 2.102 -28.054 1.00 59.88 83 CYS A N 1
ATOM 632 C CA . CYS A 1 83 ? 15.365 1.824 -29.406 1.00 59.88 83 CYS A CA 1
ATOM 633 C C . CYS A 1 83 ? 14.812 2.940 -30.299 1.00 59.88 83 CYS A C 1
ATOM 635 O O . CYS A 1 83 ? 13.602 3.069 -30.470 1.00 59.88 83 CYS A O 1
ATOM 637 N N . ARG A 1 84 ? 15.690 3.774 -30.862 1.00 53.59 84 ARG A N 1
ATOM 638 C CA . 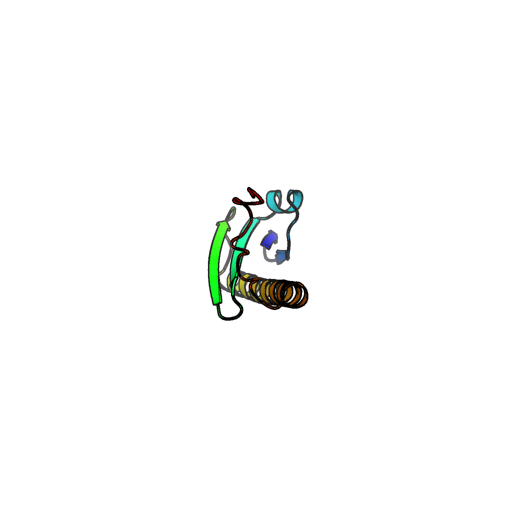ARG A 1 84 ? 15.305 4.922 -31.701 1.00 53.59 84 ARG A CA 1
ATOM 639 C C . ARG A 1 84 ? 14.712 4.511 -33.059 1.00 53.59 84 ARG A C 1
ATOM 641 O O . ARG A 1 84 ? 14.513 5.376 -33.904 1.00 53.59 84 ARG A O 1
ATOM 648 N N . ASN A 1 85 ? 14.475 3.216 -33.300 1.00 56.16 85 ASN A N 1
ATOM 649 C CA . ASN A 1 85 ? 14.372 2.666 -34.649 1.00 56.16 85 ASN A CA 1
ATOM 650 C C . ASN A 1 85 ? 13.121 1.824 -34.945 1.00 56.16 85 ASN A C 1
ATOM 652 O O . ASN A 1 85 ? 13.202 0.804 -35.620 1.00 56.16 85 ASN A O 1
ATOM 656 N N . THR A 1 86 ? 11.943 2.274 -34.511 1.00 54.41 86 THR A N 1
ATOM 657 C CA . THR A 1 86 ? 10.660 1.718 -34.985 1.00 54.41 86 THR A CA 1
ATOM 658 C C . THR A 1 86 ? 9.657 2.806 -35.375 1.00 54.41 86 THR A C 1
ATOM 660 O O . THR A 1 86 ? 8.527 2.820 -34.909 1.00 54.41 86 THR A O 1
ATOM 663 N N . ARG A 1 87 ? 10.070 3.717 -36.275 1.00 49.38 87 ARG A N 1
ATOM 664 C CA . ARG A 1 87 ? 9.187 4.349 -37.295 1.00 49.38 87 ARG A CA 1
ATOM 665 C C . ARG A 1 87 ? 9.879 4.650 -38.640 1.00 49.38 87 ARG A C 1
ATOM 667 O O . ARG A 1 87 ? 9.289 5.301 -39.494 1.00 49.38 87 ARG A O 1
ATOM 674 N N . ARG A 1 88 ? 11.112 4.181 -38.861 1.00 46.59 88 ARG A N 1
ATOM 675 C CA . ARG A 1 88 ? 11.794 4.215 -40.168 1.00 46.59 88 ARG A CA 1
ATOM 676 C C . ARG A 1 88 ? 12.539 2.903 -40.386 1.00 46.59 88 ARG A C 1
ATOM 678 O O . ARG A 1 88 ? 13.761 2.850 -40.368 1.00 46.59 88 ARG A O 1
ATOM 685 N N . ALA A 1 89 ? 11.782 1.825 -40.543 1.00 45.94 89 ALA A N 1
ATOM 686 C CA . ALA A 1 89 ? 12.314 0.686 -41.268 1.00 45.94 89 ALA A CA 1
ATOM 687 C C . ALA A 1 89 ? 12.504 1.112 -42.732 1.00 45.94 89 ALA A C 1
ATOM 689 O O . ALA A 1 89 ? 11.627 1.765 -43.292 1.00 45.94 89 ALA A O 1
ATOM 690 N N . CYS A 1 90 ? 13.649 0.739 -43.297 1.00 49.06 90 CYS A N 1
ATOM 691 C CA . CYS A 1 90 ? 13.803 0.348 -44.694 1.00 49.06 90 CYS A CA 1
ATOM 692 C C . CYS A 1 90 ? 13.109 1.224 -45.747 1.00 49.06 90 CYS A C 1
ATOM 694 O O . CYS A 1 90 ? 11.989 0.930 -46.150 1.00 49.06 90 CYS A O 1
ATOM 696 N N . LEU A 1 91 ? 13.833 2.189 -46.307 1.00 38.69 91 LEU A N 1
ATOM 697 C CA . LEU A 1 91 ? 13.738 2.477 -47.739 1.00 38.69 91 LEU A CA 1
ATOM 698 C C . LEU A 1 91 ? 15.175 2.557 -48.287 1.00 38.69 91 LEU A C 1
ATOM 700 O O . LEU A 1 91 ? 16.037 3.038 -47.547 1.00 38.69 91 LEU A O 1
ATOM 704 N N . PRO A 1 92 ? 15.427 1.984 -49.482 1.00 50.19 92 PRO A N 1
ATOM 705 C CA . PRO A 1 92 ? 16.766 1.773 -50.037 1.00 50.19 92 PRO A CA 1
ATOM 706 C C . PRO A 1 92 ? 17.536 3.072 -50.279 1.00 50.19 92 PRO A C 1
ATOM 708 O O . PRO A 1 92 ? 16.887 4.107 -50.559 1.00 50.19 92 PRO A O 1
#

pLDDT: mean 81.08, std 12.41, range [38.69, 93.56]

Sequence (92 aa):
MGLILEGNKFAVLTDILGDEDHLGDMDFKVAGTTEGVTALQMDIKIQGITKEIMQIALAQAQEARLHILKQMQNAVAEYRKPCRNTRRACLP

Secondary structure (DSSP, 8-state):
-EEEEETTEEEEESS--HHHHTT-SEEEEEEE-SS-EEEEEEEE-SS---HHHHHHHHHHHHHHHHHHHHHHHHH--SPPPP-S-SS-----